Protein AF-A0ABD1FT52-F1 (afdb_monomer_lite)

InterPro domains:
  IPR016102 Succinyl-CoA synthetase-like [G3DSA:3.40.50.261] (1-129)
  IPR016102 Succinyl-CoA synthetase-like [SSF52210] (6-112)
  IPR032263 ATP-citrate synthase, citrate-binding domain [PF16114] (1-126)

Sequence (130 aa):
MGYASELGNYAEYSGASNEEEVLQYARVVINCATAEPDGRKRALLIGGGIANFTDIASTFNGIIRALKEKESKLKAVRMHLYVRRGGPNYETDLVRLRALGEELGVPIEVYGPEAKMTGICKQAIECIMS

pLDDT: mean 84.43, std 12.29, range [50.16, 97.38]

Second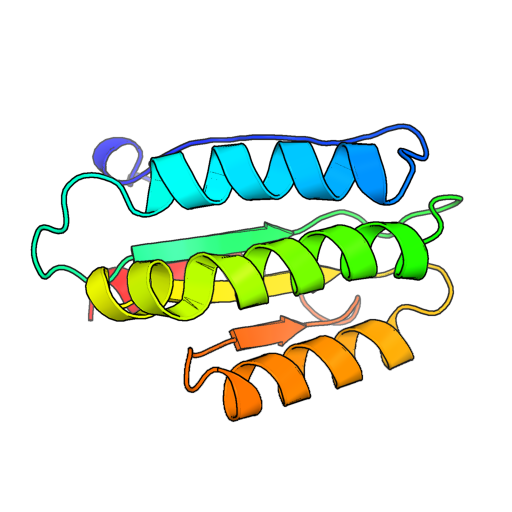ary structure (DSSP, 8-state):
---GGG--------S---HHHHHHHHHHHHHHHTSS--SS-EEEEEEEEE-SS--HHHHHHHHHHHHHHTHHHHHHTTEEEEEEEESTTHHHHHHHHHHHHHHHT--EEEE-TTS-TTHHHHHHHHHHT-

Organism: Salvia divinorum (NCBI:txid28513)

Radius of gyration: 13.96 Å; chains: 1; bounding box: 34×30×35 Å

Foldseek 3Di:
DPVPVLDQDDDDDDDQDFLQVLLVVLLVVLCSQLPDQPVFEAEDEAADDADEDHPPVRNLNSNLVSCVVCLVSCVSNLYAYEYEYHYPPVVVSQVVQCVSCVVSVHHYHYYYPPDDRCNSVVVRVVRRVD

Structure (mmCIF, N/CA/C/O backbone):
data_AF-A0ABD1FT52-F1
#
_entry.id   AF-A0ABD1FT52-F1
#
loop_
_atom_site.group_PDB
_atom_site.id
_atom_site.type_symbol
_atom_site.label_atom_id
_atom_site.label_alt_id
_atom_site.label_comp_id
_atom_site.label_asym_id
_atom_site.label_entity_id
_atom_site.label_seq_id
_atom_site.pdbx_PDB_ins_code
_atom_site.Cartn_x
_atom_site.Cartn_y
_atom_site.Cartn_z
_atom_site.occupancy
_atom_site.B_iso_or_equiv
_atom_site.auth_seq_id
_atom_site.auth_comp_id
_atom_site.auth_asym_id
_atom_site.auth_atom_id
_atom_site.pdbx_PDB_model_num
ATOM 1 N N . MET A 1 1 ? -12.671 -17.284 -2.734 1.00 50.16 1 MET A N 1
ATOM 2 C CA . MET A 1 1 ? -12.522 -16.182 -1.757 1.00 50.16 1 MET A CA 1
ATOM 3 C C . MET A 1 1 ? -13.898 -15.557 -1.572 1.00 50.16 1 MET A C 1
ATOM 5 O O . MET A 1 1 ? -14.529 -15.282 -2.582 1.00 50.16 1 MET A O 1
ATOM 9 N N . GLY A 1 2 ? -14.388 -15.440 -0.331 1.00 52.94 2 GLY A N 1
ATOM 10 C CA . GLY A 1 2 ? -15.773 -15.066 0.017 1.00 52.94 2 GLY A CA 1
ATOM 11 C C . GLY A 1 2 ? -15.880 -13.812 0.894 1.00 52.94 2 GLY A C 1
ATOM 12 O O . GLY A 1 2 ? -16.773 -13.732 1.723 1.00 52.94 2 GLY A O 1
ATOM 13 N N . TYR A 1 3 ? -14.961 -12.855 0.726 1.00 62.31 3 TYR A N 1
ATOM 14 C CA . TYR A 1 3 ? -14.850 -11.630 1.538 1.00 62.31 3 TYR A CA 1
ATOM 15 C C . TYR A 1 3 ? -15.284 -10.378 0.766 1.00 62.31 3 TYR A C 1
ATOM 17 O O . TYR A 1 3 ? -14.727 -9.301 0.947 1.00 62.31 3 TYR A O 1
ATOM 25 N N . ALA A 1 4 ? -16.258 -10.519 -0.138 1.00 62.16 4 ALA A N 1
ATOM 26 C CA . ALA A 1 4 ? -16.738 -9.406 -0.958 1.00 62.16 4 ALA A CA 1
ATOM 27 C C . ALA A 1 4 ? -17.274 -8.239 -0.109 1.00 62.16 4 ALA A C 1
ATOM 29 O O . ALA A 1 4 ? -17.142 -7.092 -0.513 1.00 62.16 4 ALA A O 1
ATOM 30 N N . SER A 1 5 ? -17.820 -8.526 1.079 1.00 63.75 5 SER A N 1
ATOM 31 C CA . SER A 1 5 ? -18.312 -7.516 2.023 1.00 63.75 5 SER A CA 1
ATOM 32 C C . SER A 1 5 ? -17.208 -6.695 2.698 1.00 63.75 5 SER A C 1
ATOM 34 O O . SER A 1 5 ? -17.484 -5.590 3.145 1.00 63.75 5 SER A O 1
ATOM 36 N N . GLU A 1 6 ? -15.975 -7.209 2.765 1.00 65.50 6 GLU A N 1
ATOM 37 C CA . GLU A 1 6 ? -14.817 -6.504 3.346 1.00 65.50 6 GLU A CA 1
ATOM 38 C C . GLU A 1 6 ? -13.960 -5.812 2.271 1.00 65.50 6 GLU A C 1
ATOM 40 O O . GLU A 1 6 ? -12.980 -5.131 2.582 1.00 65.50 6 GLU A O 1
ATOM 45 N N . LEU A 1 7 ? -14.297 -5.987 0.987 1.00 60.78 7 LEU A N 1
ATOM 46 C CA . LEU A 1 7 ? -13.581 -5.337 -0.102 1.00 60.78 7 LEU A CA 1
ATOM 47 C C . LEU A 1 7 ? -13.958 -3.852 -0.147 1.00 60.78 7 LEU A C 1
ATOM 49 O O . LEU A 1 7 ? -15.034 -3.492 -0.611 1.00 60.78 7 LEU A O 1
ATOM 53 N N . GLY A 1 8 ? -13.042 -2.992 0.305 1.00 60.12 8 GLY A N 1
ATOM 54 C CA . GLY A 1 8 ? -13.256 -1.544 0.314 1.00 60.12 8 GLY A CA 1
ATOM 55 C C . GLY A 1 8 ? -13.314 -0.925 -1.086 1.00 60.12 8 GLY A C 1
ATOM 56 O O . GLY A 1 8 ? -14.272 -0.234 -1.401 1.00 60.12 8 GLY A O 1
ATOM 57 N N . ASN A 1 9 ? -12.292 -1.150 -1.923 1.00 61.78 9 ASN A N 1
ATOM 58 C CA . ASN A 1 9 ? -12.206 -0.644 -3.301 1.00 61.78 9 ASN A CA 1
ATOM 59 C C . ASN A 1 9 ? -11.242 -1.499 -4.149 1.00 61.78 9 ASN A C 1
ATOM 61 O O . ASN A 1 9 ? -10.304 -2.093 -3.616 1.00 61.78 9 ASN A O 1
ATOM 65 N N . TYR A 1 10 ? -11.436 -1.503 -5.473 1.00 50.81 10 TYR A N 1
ATOM 66 C CA . TYR A 1 10 ? -10.459 -1.972 -6.465 1.00 50.81 10 TYR A CA 1
ATOM 67 C C . TYR A 1 10 ? -10.086 -0.804 -7.372 1.00 50.81 10 TYR A C 1
ATOM 69 O O . TYR A 1 10 ? -10.969 -0.105 -7.867 1.00 50.81 10 TYR A O 1
ATOM 77 N N . ALA A 1 11 ? -8.791 -0.582 -7.573 1.00 59.66 11 ALA A N 1
ATOM 78 C CA . ALA A 1 11 ? -8.313 0.542 -8.354 1.00 59.66 11 ALA A CA 1
ATOM 79 C C . ALA A 1 11 ? -7.019 0.139 -9.086 1.00 59.66 11 ALA A C 1
ATOM 81 O O . ALA A 1 11 ? -6.096 -0.401 -8.472 1.00 59.66 11 ALA A O 1
ATOM 82 N N . GLU A 1 12 ? -6.953 0.399 -10.392 1.00 66.94 12 GLU A N 1
ATOM 83 C CA . GLU A 1 12 ? -5.812 0.086 -11.257 1.00 66.94 12 GLU A CA 1
ATOM 84 C C . GLU A 1 12 ? -5.228 1.368 -11.869 1.00 66.94 12 GLU A C 1
ATOM 86 O O . GLU A 1 12 ? -5.965 2.266 -12.271 1.00 66.94 12 GLU A O 1
ATOM 91 N N . TYR A 1 13 ? -3.898 1.432 -11.974 1.00 60.59 13 TYR A N 1
ATOM 92 C CA . TYR A 1 13 ? -3.192 2.410 -12.801 1.00 60.59 13 TYR A CA 1
ATOM 93 C C . TYR A 1 13 ? -2.267 1.665 -13.776 1.00 60.59 13 TYR A C 1
ATOM 95 O O . TYR A 1 13 ? -1.523 0.761 -13.381 1.00 60.59 13 TYR A O 1
ATOM 103 N N . SER A 1 14 ? -2.320 2.020 -15.060 1.00 59.31 14 SER A N 1
ATOM 104 C CA . SER A 1 14 ? -1.505 1.432 -16.130 1.00 59.31 14 SER A CA 1
ATOM 105 C C . SER A 1 14 ? -1.091 2.511 -17.143 1.00 59.31 14 SER A C 1
ATOM 107 O O . SER A 1 14 ? -1.721 3.561 -17.218 1.00 59.31 14 SER A O 1
ATOM 109 N N . GLY A 1 15 ? -0.010 2.282 -17.903 1.00 53.34 15 GLY A N 1
ATOM 110 C CA . GLY A 1 15 ? 0.383 3.179 -19.006 1.00 53.34 15 GLY A CA 1
ATOM 111 C C . GLY A 1 15 ? 1.417 4.272 -18.699 1.00 53.34 15 GLY A C 1
ATOM 112 O O . GLY A 1 15 ? 1.303 5.363 -19.237 1.00 53.34 15 GLY A O 1
ATOM 113 N N . ALA A 1 16 ? 2.450 3.980 -17.897 1.00 58.81 16 ALA A N 1
ATOM 114 C CA . ALA A 1 16 ? 3.582 4.895 -17.648 1.00 58.81 16 ALA A CA 1
ATOM 115 C C . ALA A 1 16 ? 3.173 6.287 -17.112 1.00 58.81 16 ALA A C 1
ATOM 117 O O . ALA A 1 16 ? 3.716 7.308 -17.528 1.00 58.81 16 ALA A O 1
ATOM 118 N N . SER A 1 17 ? 2.221 6.306 -16.173 1.00 65.88 17 SER A N 1
ATOM 119 C CA . SER A 1 17 ? 1.805 7.507 -15.441 1.00 65.88 17 SER A CA 1
ATOM 120 C C . SER A 1 17 ? 2.988 8.200 -14.765 1.00 65.88 17 SER A C 1
ATOM 122 O O . SER A 1 17 ? 3.877 7.536 -14.225 1.00 65.88 17 SER A O 1
ATOM 124 N N . ASN A 1 18 ? 2.985 9.532 -14.771 1.00 80.19 18 ASN A N 1
ATOM 125 C CA . ASN A 1 18 ? 4.020 10.322 -14.103 1.00 80.19 18 ASN A CA 1
ATOM 126 C C . ASN A 1 18 ? 3.791 10.390 -12.578 1.00 80.19 18 ASN A C 1
ATOM 128 O O . ASN A 1 18 ? 2.717 10.058 -12.074 1.00 80.19 18 ASN A O 1
ATOM 132 N N . GLU A 1 19 ? 4.807 10.835 -11.832 1.00 85.50 19 GLU A N 1
ATOM 133 C CA . GLU A 1 19 ? 4.766 10.904 -10.364 1.00 85.50 19 GLU A CA 1
ATOM 134 C C . GLU A 1 19 ? 3.548 11.670 -9.815 1.00 85.50 19 GLU A C 1
ATOM 136 O O . GLU A 1 19 ? 2.940 11.235 -8.836 1.00 85.50 19 GLU A O 1
ATOM 141 N N . GLU A 1 20 ? 3.178 12.797 -10.433 1.00 88.12 20 GLU A N 1
ATOM 142 C CA . GLU A 1 20 ? 2.093 13.652 -9.940 1.00 88.12 20 GLU A CA 1
ATOM 143 C C . GLU A 1 20 ? 0.724 12.991 -10.136 1.00 88.12 20 GLU A C 1
ATOM 145 O O . GLU A 1 20 ? -0.112 13.021 -9.234 1.00 88.12 20 GLU A O 1
ATOM 150 N N . GLU A 1 21 ? 0.506 12.316 -11.265 1.00 87.94 21 GLU A N 1
ATOM 151 C CA . GLU A 1 21 ? -0.709 11.526 -11.491 1.00 87.94 21 GLU A CA 1
ATOM 152 C C . GLU A 1 21 ? -0.862 10.430 -10.435 1.00 87.94 21 GLU A C 1
ATOM 154 O O . GLU A 1 21 ? -1.930 10.283 -9.832 1.00 87.94 21 GLU A O 1
ATOM 159 N N . VAL A 1 22 ? 0.221 9.698 -10.157 1.00 88.62 22 VAL A N 1
ATOM 160 C CA . VAL A 1 22 ? 0.213 8.631 -9.150 1.00 88.62 22 VAL A CA 1
ATOM 161 C C . VAL A 1 22 ? 0.002 9.194 -7.746 1.00 88.62 22 VAL A C 1
ATOM 163 O O . VAL A 1 22 ? -0.721 8.594 -6.952 1.00 88.62 22 VAL A O 1
ATOM 166 N N . LEU A 1 23 ? 0.567 10.362 -7.436 1.00 91.44 23 LEU A N 1
ATOM 167 C CA . LEU A 1 23 ? 0.339 11.053 -6.169 1.00 91.44 23 LEU A CA 1
ATOM 168 C C . LEU A 1 23 ? -1.139 11.412 -5.976 1.00 91.44 23 LEU A C 1
ATOM 170 O O . LEU A 1 23 ? -1.716 11.095 -4.933 1.00 91.44 23 LEU A O 1
ATOM 174 N N . GLN A 1 24 ? -1.770 12.056 -6.962 1.00 91.75 24 GLN A N 1
ATOM 175 C CA . GLN A 1 24 ? -3.185 12.435 -6.865 1.00 91.75 24 GLN A CA 1
ATOM 176 C C . GLN A 1 24 ? -4.080 11.205 -6.743 1.00 91.75 24 GLN A C 1
ATOM 178 O O . GLN A 1 24 ? -4.975 11.160 -5.896 1.00 91.75 24 GLN A O 1
ATOM 183 N N . TYR A 1 25 ? -3.785 10.173 -7.526 1.00 88.69 25 TYR A N 1
ATOM 184 C CA . TYR A 1 25 ? -4.480 8.901 -7.453 1.00 88.69 25 TYR A CA 1
ATOM 185 C C . TYR A 1 25 ? -4.356 8.250 -6.064 1.00 88.69 25 TYR A C 1
ATOM 187 O O . TYR A 1 25 ? -5.364 7.934 -5.426 1.00 88.69 25 TYR A O 1
ATOM 195 N N . ALA A 1 26 ? -3.134 8.121 -5.541 1.00 91.81 26 ALA A N 1
ATOM 196 C CA . ALA A 1 26 ? -2.878 7.536 -4.228 1.00 91.81 26 ALA A CA 1
ATOM 197 C C . ALA A 1 26 ? -3.560 8.331 -3.103 1.00 91.81 26 ALA A C 1
ATOM 199 O O . ALA A 1 26 ? -4.133 7.736 -2.189 1.00 91.81 26 ALA A O 1
ATOM 200 N N . ARG A 1 27 ? -3.582 9.669 -3.182 1.00 94.31 27 ARG A N 1
ATOM 201 C CA . ARG A 1 27 ? -4.303 10.525 -2.224 1.00 94.31 27 ARG A CA 1
ATOM 202 C C . ARG A 1 27 ? -5.788 10.193 -2.160 1.00 94.31 27 ARG A C 1
ATOM 204 O O . ARG A 1 27 ? -6.334 10.116 -1.058 1.00 94.31 27 ARG A O 1
ATOM 211 N N . VAL A 1 28 ? -6.439 10.023 -3.310 1.00 93.19 28 VAL A N 1
ATOM 212 C CA . VAL A 1 28 ? -7.866 9.681 -3.377 1.00 93.19 28 VAL A CA 1
ATOM 213 C C . VAL A 1 28 ? -8.105 8.312 -2.746 1.00 93.19 28 VAL A C 1
ATOM 215 O O . VAL A 1 28 ? -8.914 8.213 -1.824 1.00 93.19 28 VAL A O 1
ATOM 218 N N . VAL A 1 29 ? -7.338 7.294 -3.146 1.00 91.44 29 VAL A N 1
ATOM 219 C CA . VAL A 1 29 ? -7.461 5.930 -2.601 1.00 91.44 29 VAL A CA 1
ATOM 220 C C . VAL A 1 29 ? -7.264 5.914 -1.085 1.00 91.44 29 VAL A C 1
ATOM 222 O O . VAL A 1 29 ? -8.085 5.346 -0.366 1.00 91.44 29 VAL A O 1
ATOM 225 N N . ILE A 1 30 ? -6.222 6.576 -0.572 1.00 94.00 30 ILE A N 1
ATOM 226 C CA . ILE A 1 30 ? -5.948 6.625 0.869 1.00 94.00 30 ILE A CA 1
ATOM 227 C C . ILE A 1 30 ? -7.055 7.380 1.610 1.00 94.00 30 ILE A C 1
ATOM 229 O O . ILE A 1 30 ? -7.479 6.941 2.677 1.00 94.00 30 ILE A O 1
ATOM 233 N N . ASN A 1 31 ? -7.561 8.495 1.074 1.00 93.44 31 ASN A N 1
ATOM 234 C CA . ASN A 1 31 ? -8.675 9.213 1.700 1.00 93.44 31 ASN A CA 1
ATOM 235 C C . ASN A 1 31 ? -9.925 8.327 1.806 1.00 93.44 31 ASN A C 1
ATOM 237 O O . ASN A 1 31 ? -10.542 8.304 2.866 1.00 93.44 31 ASN A O 1
ATOM 241 N N . CYS A 1 32 ? -10.267 7.574 0.757 1.00 91.44 32 CYS A N 1
ATOM 242 C CA . CYS A 1 32 ? -11.378 6.623 0.794 1.00 91.44 32 CYS A CA 1
ATOM 243 C C . CYS A 1 32 ? -11.127 5.497 1.806 1.00 91.44 32 CYS A C 1
ATOM 245 O O . CYS A 1 32 ? -11.984 5.208 2.633 1.00 91.44 32 CYS A O 1
ATOM 247 N N . ALA A 1 33 ? -9.934 4.897 1.796 1.00 89.75 33 ALA A N 1
ATOM 248 C CA . ALA A 1 33 ? -9.588 3.787 2.686 1.00 89.75 33 ALA A CA 1
ATOM 249 C C . ALA A 1 33 ? -9.527 4.191 4.172 1.00 89.75 33 ALA A C 1
ATOM 251 O O . ALA A 1 33 ? -9.673 3.344 5.056 1.00 89.75 33 ALA A O 1
ATOM 252 N N . THR A 1 34 ? -9.318 5.480 4.452 1.00 93.69 34 THR A N 1
ATOM 253 C CA . THR A 1 34 ? -9.205 6.037 5.809 1.00 93.69 34 THR A CA 1
ATOM 254 C C . THR A 1 34 ? -10.461 6.780 6.278 1.00 93.69 34 THR A C 1
ATOM 256 O O . THR A 1 34 ? -10.467 7.322 7.383 1.00 93.69 34 THR A O 1
ATOM 259 N N . ALA A 1 35 ? -11.520 6.824 5.464 1.00 91.81 35 ALA A N 1
ATOM 260 C CA . ALA A 1 35 ? -12.783 7.446 5.845 1.00 91.81 35 ALA A CA 1
ATOM 261 C C . ALA A 1 35 ? -13.448 6.677 6.998 1.00 91.81 35 ALA A C 1
ATOM 263 O O . ALA A 1 35 ? -13.366 5.449 7.050 1.00 91.81 35 ALA A O 1
ATOM 264 N N . GLU A 1 36 ? -14.093 7.419 7.903 1.00 90.62 36 GLU A N 1
ATOM 265 C CA . GLU A 1 36 ? -14.928 6.886 8.991 1.00 90.62 36 GLU A CA 1
ATOM 266 C C . GLU A 1 36 ? -14.233 5.769 9.800 1.00 90.62 36 GLU A C 1
ATOM 268 O O . GLU A 1 36 ? -14.563 4.591 9.647 1.00 90.62 36 GLU A O 1
ATOM 273 N N . PRO A 1 37 ? -13.222 6.105 10.629 1.00 89.81 37 PRO A N 1
ATOM 274 C CA . PRO A 1 37 ? -12.537 5.126 11.468 1.00 89.81 37 PRO A CA 1
ATOM 275 C C . PRO A 1 37 ? -13.525 4.415 12.403 1.00 89.81 37 PRO A C 1
ATOM 277 O O . PRO A 1 37 ? -14.203 5.049 13.205 1.00 89.81 37 PRO A O 1
ATOM 280 N N . ASP A 1 38 ? -13.549 3.088 12.336 1.00 89.94 38 ASP A N 1
ATOM 281 C CA . ASP A 1 38 ? -14.442 2.197 13.090 1.00 89.94 38 ASP A CA 1
ATOM 282 C C . ASP A 1 38 ? -13.685 1.334 14.119 1.00 89.94 38 ASP A C 1
ATOM 284 O O . ASP A 1 38 ? -14.221 0.378 14.674 1.00 89.94 38 ASP A O 1
ATOM 288 N N . GLY A 1 39 ? -12.408 1.649 14.368 1.00 88.75 39 GLY A N 1
ATOM 289 C CA . GLY A 1 39 ? -11.535 0.952 15.323 1.00 88.75 39 GLY A CA 1
ATOM 290 C C . GLY A 1 39 ? -11.014 -0.417 14.857 1.00 88.75 39 GLY A C 1
ATOM 291 O O . GLY A 1 39 ? -10.092 -0.967 15.477 1.00 88.75 39 GLY A O 1
ATOM 292 N N . ARG A 1 40 ? -11.556 -0.950 13.755 1.00 89.88 40 ARG A N 1
ATOM 293 C CA . ARG A 1 40 ? -11.098 -2.186 13.109 1.00 89.88 40 ARG A CA 1
ATOM 294 C C . ARG A 1 40 ? -9.801 -1.946 12.336 1.00 89.88 40 ARG A C 1
ATOM 296 O O . ARG A 1 40 ? -9.561 -0.849 11.836 1.00 89.88 40 ARG A O 1
ATOM 303 N N . LYS A 1 41 ? -8.956 -2.979 12.244 1.00 92.62 41 LYS A N 1
ATOM 304 C CA . LYS A 1 41 ? -7.774 -2.953 11.371 1.00 92.62 41 LYS A CA 1
ATOM 305 C C . LYS A 1 41 ? -8.220 -2.899 9.914 1.00 92.62 41 LYS A C 1
ATOM 307 O O . LYS A 1 41 ? -9.211 -3.525 9.544 1.00 92.62 41 LYS A O 1
ATOM 312 N N . ARG A 1 42 ? -7.452 -2.200 9.082 1.00 93.88 42 ARG A N 1
ATOM 313 C CA . ARG A 1 42 ? -7.661 -2.147 7.630 1.00 93.88 42 ARG A CA 1
ATOM 314 C C . ARG A 1 42 ? -6.391 -2.568 6.917 1.00 93.88 42 ARG A C 1
ATOM 316 O O . ARG A 1 42 ? -5.299 -2.323 7.421 1.00 93.88 42 ARG A O 1
ATOM 323 N N . ALA A 1 43 ? -6.535 -3.173 5.744 1.00 93.31 43 ALA A N 1
A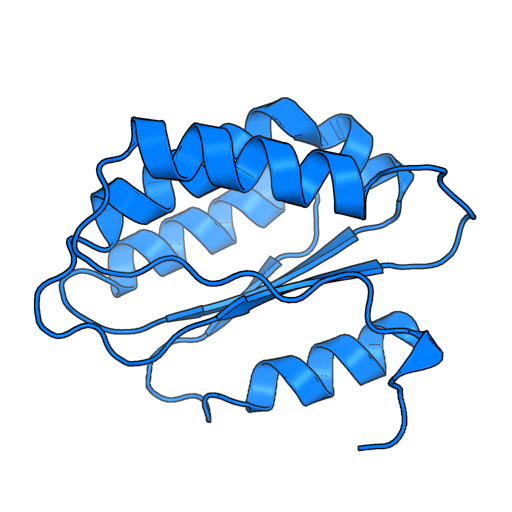TOM 324 C CA . ALA A 1 43 ? -5.407 -3.535 4.900 1.00 93.31 43 ALA A CA 1
ATOM 325 C C . ALA A 1 43 ? -5.476 -2.801 3.557 1.00 93.31 43 ALA A C 1
ATOM 327 O O . ALA A 1 43 ? -6.523 -2.784 2.909 1.00 93.31 43 ALA A O 1
ATOM 328 N N . LEU A 1 44 ? -4.353 -2.228 3.123 1.00 92.94 44 LEU A N 1
ATOM 329 C CA . LEU A 1 44 ? -4.192 -1.636 1.798 1.00 92.94 44 LEU A CA 1
ATOM 330 C C . LEU A 1 44 ? -3.200 -2.467 0.982 1.00 92.94 44 LEU A C 1
ATOM 332 O O . LEU A 1 44 ? -2.033 -2.612 1.344 1.00 92.94 44 LEU A O 1
ATOM 336 N N . LEU A 1 45 ? -3.678 -2.998 -0.140 1.00 91.06 45 LEU A N 1
ATOM 337 C CA . LEU A 1 45 ? -2.892 -3.796 -1.075 1.00 91.06 45 LEU A CA 1
ATOM 338 C C . LEU A 1 45 ? -2.354 -2.894 -2.191 1.00 91.06 45 LEU A C 1
ATOM 340 O O . LEU A 1 45 ? -3.127 -2.321 -2.954 1.00 91.06 45 LEU A O 1
ATOM 344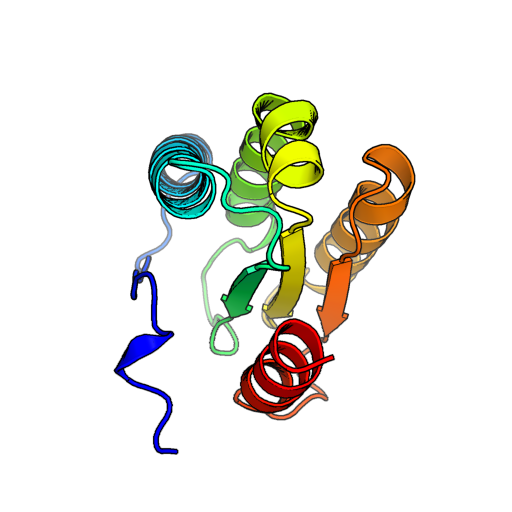 N N . ILE A 1 46 ? -1.032 -2.803 -2.316 1.00 89.12 46 ILE A N 1
ATOM 345 C CA . ILE A 1 46 ? -0.338 -2.089 -3.396 1.00 89.12 46 ILE A CA 1
ATOM 346 C C . ILE A 1 46 ? 0.407 -3.136 -4.228 1.00 89.12 46 ILE A C 1
ATOM 348 O O . ILE A 1 46 ? 1.584 -3.435 -4.020 1.00 89.12 46 ILE A O 1
ATOM 352 N N . GLY A 1 47 ? -0.325 -3.772 -5.138 1.00 84.12 47 GLY A N 1
ATOM 353 C CA . GLY A 1 47 ? 0.174 -4.881 -5.946 1.00 84.12 47 GLY A CA 1
ATOM 354 C C . GLY A 1 47 ? 0.350 -4.533 -7.421 1.00 84.12 47 GLY A C 1
ATOM 355 O O . GLY A 1 47 ? -0.201 -3.563 -7.934 1.00 84.12 47 GLY A O 1
ATOM 356 N N . GLY A 1 48 ? 1.082 -5.382 -8.136 1.00 76.06 48 GLY A N 1
ATOM 357 C CA . GLY A 1 48 ? 0.993 -5.458 -9.589 1.00 76.06 48 GLY A CA 1
ATOM 358 C C . GLY A 1 48 ? 1.838 -6.568 -10.200 1.00 76.06 48 GLY A C 1
ATOM 359 O O . GLY A 1 48 ? 2.657 -7.216 -9.531 1.00 76.06 48 GLY A O 1
ATOM 360 N N . GLY A 1 49 ? 1.622 -6.779 -11.498 1.00 69.62 49 GLY A N 1
ATOM 361 C CA . GLY A 1 49 ? 2.480 -7.622 -12.324 1.00 69.62 49 GLY A CA 1
ATOM 362 C C . GLY A 1 49 ? 3.916 -7.093 -12.395 1.00 69.62 49 GLY A C 1
ATOM 363 O O . GLY A 1 49 ? 4.229 -6.003 -11.910 1.00 69.62 49 GLY A O 1
ATOM 364 N N . ILE A 1 50 ? 4.803 -7.883 -12.999 1.00 72.81 50 ILE A N 1
ATOM 365 C CA . ILE A 1 50 ? 6.169 -7.440 -13.293 1.00 72.81 50 ILE A CA 1
ATOM 366 C C . ILE A 1 50 ? 6.074 -6.435 -14.443 1.00 72.81 50 ILE A C 1
ATOM 368 O O . ILE A 1 50 ? 5.610 -6.783 -15.528 1.00 72.81 50 ILE A O 1
ATOM 372 N N . ALA A 1 51 ? 6.437 -5.180 -14.189 1.00 72.75 51 ALA A N 1
ATOM 373 C CA . ALA A 1 51 ? 6.343 -4.140 -15.204 1.00 72.75 51 ALA A CA 1
ATOM 374 C C . ALA A 1 51 ? 7.446 -4.314 -16.257 1.00 72.75 51 ALA A C 1
ATOM 376 O O . ALA A 1 51 ? 8.606 -4.508 -15.906 1.00 72.75 51 ALA A O 1
ATOM 377 N N . ASN A 1 52 ? 7.083 -4.195 -17.538 1.00 62.47 52 ASN A N 1
ATOM 378 C CA . ASN A 1 52 ? 8.037 -4.299 -18.648 1.00 62.47 52 ASN A CA 1
ATOM 379 C C . ASN A 1 52 ? 8.711 -2.955 -18.986 1.00 62.47 52 ASN A C 1
ATOM 381 O O . ASN A 1 52 ? 9.880 -2.940 -19.348 1.00 62.47 52 ASN A O 1
ATOM 385 N N . PHE A 1 53 ? 7.988 -1.831 -18.859 1.00 62.44 53 PHE A N 1
ATOM 386 C CA . PHE A 1 53 ? 8.457 -0.501 -19.298 1.00 62.44 53 PHE A CA 1
ATOM 387 C C . PHE A 1 53 ? 8.122 0.645 -18.331 1.00 62.44 53 PHE A C 1
ATOM 389 O O . PHE A 1 53 ? 8.492 1.788 -18.578 1.00 62.44 53 PHE A O 1
ATOM 396 N N . THR A 1 54 ? 7.379 0.377 -17.255 1.00 62.84 54 THR A N 1
ATOM 397 C CA . THR A 1 54 ? 7.020 1.410 -16.273 1.00 62.84 54 THR A CA 1
ATOM 398 C C . THR A 1 54 ? 8.239 1.758 -15.431 1.00 62.84 54 THR A C 1
ATOM 400 O O . THR A 1 54 ? 8.852 0.851 -14.868 1.00 62.84 54 THR A O 1
ATOM 403 N N . ASP A 1 55 ? 8.548 3.049 -15.300 1.00 70.81 55 ASP A N 1
ATOM 404 C CA . ASP A 1 55 ? 9.500 3.521 -14.297 1.00 70.81 55 ASP A CA 1
ATOM 405 C C . ASP A 1 55 ? 8.878 3.373 -12.904 1.00 70.81 55 ASP A C 1
ATOM 407 O O . ASP A 1 55 ? 8.063 4.181 -12.450 1.00 70.81 55 ASP A O 1
ATOM 411 N N . ILE A 1 56 ? 9.233 2.272 -12.250 1.00 73.19 56 ILE A N 1
ATOM 412 C CA . ILE A 1 56 ? 8.706 1.900 -10.943 1.00 73.19 56 ILE A CA 1
ATOM 413 C C . ILE A 1 56 ? 9.073 2.960 -9.896 1.00 73.19 56 ILE A C 1
ATOM 415 O O . ILE A 1 56 ? 8.223 3.282 -9.059 1.00 73.19 56 ILE A O 1
ATOM 419 N N . ALA A 1 57 ? 10.242 3.592 -10.023 1.00 75.75 57 ALA A N 1
ATOM 420 C CA . ALA A 1 57 ? 10.721 4.591 -9.078 1.00 75.75 57 ALA A CA 1
ATOM 421 C C . ALA A 1 57 ? 9.847 5.851 -9.090 1.00 75.75 57 ALA A C 1
ATOM 423 O O . ALA A 1 57 ? 9.416 6.315 -8.032 1.00 75.75 57 ALA A O 1
ATOM 424 N N . SER A 1 58 ? 9.511 6.373 -10.276 1.00 78.06 58 SER A N 1
ATOM 425 C CA . SER A 1 58 ? 8.633 7.547 -10.398 1.00 78.06 58 SER A CA 1
ATOM 426 C C . SER A 1 58 ? 7.242 7.278 -9.811 1.00 78.06 58 SER A C 1
ATOM 428 O O . SER A 1 58 ? 6.708 8.096 -9.059 1.00 78.06 58 SER A O 1
ATOM 430 N N . THR A 1 59 ? 6.677 6.093 -10.064 1.00 81.44 59 THR A N 1
ATOM 431 C CA . THR A 1 59 ? 5.365 5.737 -9.501 1.00 81.44 59 THR A CA 1
ATOM 432 C C . THR A 1 59 ? 5.412 5.569 -7.979 1.00 81.44 59 THR A C 1
ATOM 434 O O . THR A 1 59 ? 4.528 6.063 -7.275 1.00 81.44 59 THR A O 1
ATOM 437 N N . PHE A 1 60 ? 6.456 4.938 -7.430 1.00 86.00 60 PHE A N 1
ATOM 438 C CA . PHE A 1 60 ? 6.568 4.780 -5.982 1.00 86.00 60 PHE A CA 1
ATOM 439 C C . PHE A 1 60 ? 6.855 6.086 -5.259 1.00 86.00 60 PHE A C 1
ATOM 441 O O . PHE A 1 60 ? 6.360 6.244 -4.148 1.00 86.00 60 PHE A O 1
ATOM 448 N N . ASN A 1 61 ? 7.557 7.045 -5.864 1.00 89.06 61 ASN A N 1
ATOM 449 C CA . ASN A 1 61 ? 7.715 8.368 -5.261 1.00 89.06 61 ASN A CA 1
ATOM 450 C C . ASN A 1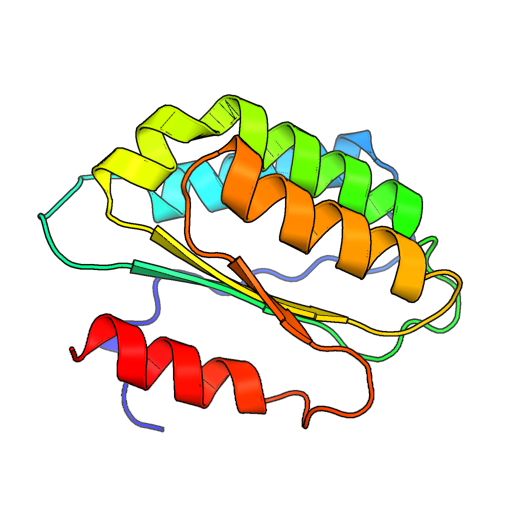 61 ? 6.355 9.024 -4.984 1.00 89.06 61 ASN A C 1
ATOM 452 O O . ASN A 1 61 ? 6.127 9.513 -3.876 1.00 89.06 61 ASN A O 1
ATOM 456 N N . GLY A 1 62 ? 5.427 8.968 -5.945 1.00 90.56 62 GLY A N 1
ATOM 457 C CA . GLY A 1 62 ? 4.071 9.496 -5.775 1.00 90.56 62 GLY A CA 1
ATOM 458 C C . GLY A 1 62 ? 3.318 8.797 -4.638 1.00 90.56 62 GLY A C 1
ATOM 459 O O . GLY A 1 62 ? 2.717 9.456 -3.789 1.00 90.56 62 GLY A O 1
ATOM 460 N N . ILE A 1 63 ? 3.423 7.466 -4.557 1.00 91.75 63 ILE A N 1
ATOM 461 C CA . ILE A 1 63 ? 2.822 6.665 -3.477 1.00 91.75 63 ILE A CA 1
ATOM 462 C C . ILE A 1 63 ? 3.434 7.023 -2.117 1.00 91.75 63 ILE A C 1
ATOM 464 O O . ILE A 1 63 ? 2.703 7.295 -1.168 1.00 91.75 63 ILE A O 1
ATOM 468 N N . ILE A 1 64 ? 4.764 7.055 -2.011 1.00 93.31 64 ILE A N 1
ATOM 469 C CA . ILE A 1 64 ? 5.495 7.377 -0.778 1.00 93.31 64 ILE A CA 1
ATOM 470 C C . ILE A 1 64 ? 5.092 8.767 -0.280 1.00 93.31 64 ILE A C 1
ATOM 472 O O . ILE A 1 64 ? 4.763 8.925 0.895 1.00 93.31 64 ILE A O 1
ATOM 476 N N . ARG A 1 65 ? 5.056 9.766 -1.171 1.00 95.31 65 ARG A N 1
ATOM 477 C CA . ARG A 1 65 ? 4.604 11.126 -0.843 1.00 95.31 65 ARG A CA 1
ATOM 478 C C . ARG A 1 65 ? 3.170 11.123 -0.309 1.00 95.31 65 ARG A C 1
ATOM 480 O O . ARG A 1 65 ? 2.922 11.703 0.746 1.00 95.31 65 ARG A O 1
ATOM 487 N N . ALA A 1 66 ? 2.251 10.417 -0.968 1.00 95.69 66 ALA A N 1
ATOM 488 C CA . ALA A 1 66 ? 0.866 10.308 -0.512 1.00 95.69 66 ALA A CA 1
ATOM 489 C C . ALA A 1 66 ? 0.751 9.654 0.877 1.00 95.69 66 ALA A C 1
ATOM 491 O O . ALA A 1 66 ? -0.040 10.104 1.705 1.00 95.69 66 ALA A O 1
ATOM 492 N N . LEU A 1 67 ? 1.543 8.612 1.151 1.00 96.12 67 LEU A N 1
ATOM 493 C CA . LEU A 1 67 ? 1.563 7.936 2.449 1.00 96.12 67 LEU A CA 1
ATOM 494 C C . LEU A 1 67 ? 2.069 8.860 3.561 1.00 96.12 67 LEU A C 1
ATOM 496 O O . LEU A 1 67 ? 1.427 8.942 4.608 1.00 96.12 67 LEU A O 1
ATOM 500 N N . LYS A 1 68 ? 3.152 9.610 3.310 1.00 96.69 68 LYS A N 1
ATOM 501 C CA . LYS A 1 68 ? 3.679 10.610 4.255 1.00 96.69 68 LYS A CA 1
ATOM 502 C C . LYS A 1 68 ? 2.640 11.683 4.581 1.00 96.69 68 LYS A C 1
ATOM 504 O O . LYS A 1 68 ? 2.379 11.964 5.743 1.00 96.69 68 LYS A O 1
ATOM 509 N N . GLU A 1 69 ? 1.968 12.231 3.570 1.00 97.38 69 GLU A N 1
ATOM 510 C CA . GLU A 1 69 ? 0.924 13.252 3.763 1.00 97.38 69 GLU A CA 1
ATOM 511 C C . GLU A 1 69 ? -0.298 12.761 4.551 1.00 97.38 69 GLU A C 1
ATOM 513 O O . GLU A 1 69 ? -1.078 13.563 5.071 1.00 97.38 69 GLU A O 1
ATOM 518 N N . LYS A 1 70 ? -0.517 11.444 4.594 1.00 96.31 70 LYS A N 1
ATOM 519 C CA . LYS A 1 70 ? -1.695 10.821 5.205 1.00 96.31 70 LYS A CA 1
ATOM 520 C C . LYS A 1 70 ? -1.355 10.005 6.449 1.00 96.31 70 LYS A C 1
ATOM 522 O O . LYS A 1 70 ? -2.235 9.304 6.945 1.00 96.31 70 LYS A O 1
ATOM 527 N N . GLU A 1 71 ? -0.145 10.135 6.993 1.00 96.75 71 GLU A N 1
ATOM 528 C CA . GLU A 1 71 ? 0.352 9.367 8.141 1.00 96.75 71 GLU A CA 1
ATOM 529 C C . GLU A 1 71 ? -0.663 9.287 9.292 1.00 96.75 71 GLU A C 1
ATOM 531 O O . GLU A 1 71 ? -1.064 8.196 9.700 1.00 96.75 71 GLU A O 1
ATOM 536 N N . SER A 1 72 ? -1.145 10.433 9.786 1.00 96.25 72 SER A N 1
ATOM 537 C CA . SER A 1 72 ? -2.075 10.464 10.923 1.00 96.25 72 SER A CA 1
ATOM 538 C C . SER A 1 72 ? -3.384 9.726 10.630 1.00 96.25 72 SER A C 1
ATOM 540 O O . SER A 1 72 ? -3.934 9.070 11.512 1.00 96.25 72 SER A O 1
ATOM 542 N N . LYS A 1 73 ? -3.871 9.784 9.383 1.00 96.06 73 LYS A N 1
ATOM 543 C CA . LYS A 1 73 ? -5.082 9.068 8.957 1.00 96.06 73 LYS A CA 1
ATOM 544 C C . LYS A 1 73 ? -4.848 7.561 8.869 1.00 96.06 73 LYS A C 1
ATOM 546 O O . LYS A 1 73 ? -5.703 6.794 9.300 1.00 96.06 73 LYS A O 1
ATOM 551 N N . LEU A 1 74 ? -3.692 7.144 8.348 1.00 97.00 74 LEU A N 1
ATOM 552 C CA . LEU A 1 74 ? -3.298 5.734 8.268 1.00 97.00 74 LEU A CA 1
ATOM 553 C C . LEU A 1 74 ? -3.209 5.109 9.666 1.00 97.00 74 LEU A C 1
ATOM 555 O O . LEU A 1 74 ? -3.743 4.023 9.891 1.00 97.00 74 LEU A O 1
ATOM 559 N N . LYS A 1 75 ? -2.615 5.832 10.622 1.00 95.88 75 LYS A N 1
ATOM 560 C CA . LYS A 1 75 ? -2.563 5.423 12.033 1.00 95.88 75 LYS A CA 1
ATOM 561 C C . LYS A 1 75 ? -3.950 5.332 12.662 1.00 95.88 75 LYS A C 1
ATOM 563 O O . LYS A 1 75 ? -4.248 4.342 13.325 1.00 95.88 75 LYS A O 1
ATOM 568 N N . ALA A 1 76 ? -4.809 6.327 12.427 1.00 95.25 76 ALA A N 1
ATOM 569 C CA . ALA A 1 76 ? -6.148 6.386 13.017 1.00 95.25 76 ALA A CA 1
ATOM 570 C C . ALA A 1 76 ? -7.026 5.175 12.651 1.00 95.25 76 ALA A C 1
ATOM 572 O O . ALA A 1 76 ? -7.792 4.706 13.488 1.00 95.25 76 ALA A O 1
ATOM 573 N N . VAL A 1 77 ? -6.887 4.636 11.434 1.00 95.44 77 VAL A N 1
ATOM 574 C CA . VAL A 1 77 ? -7.612 3.426 10.996 1.00 95.44 77 VAL A CA 1
ATOM 575 C C . VAL A 1 77 ? -6.828 2.128 11.185 1.00 95.44 77 VAL A C 1
ATOM 577 O O . VAL A 1 77 ? -7.239 1.091 10.669 1.00 95.44 77 VAL A O 1
ATOM 580 N N . ARG A 1 78 ? -5.689 2.168 11.892 1.00 95.56 78 ARG A N 1
ATOM 581 C CA . ARG A 1 78 ? -4.819 1.002 12.121 1.00 95.56 78 ARG A CA 1
ATOM 582 C C . ARG A 1 78 ? -4.493 0.287 10.802 1.00 95.56 78 ARG A C 1
ATOM 584 O O . ARG A 1 78 ? -4.690 -0.921 10.676 1.00 95.56 78 ARG A O 1
ATOM 591 N N . MET A 1 79 ? -4.075 1.065 9.802 1.00 96.25 79 MET A N 1
ATOM 592 C CA . MET A 1 79 ? -3.786 0.556 8.464 1.00 96.25 79 MET A CA 1
ATOM 593 C C . MET A 1 79 ? -2.554 -0.353 8.477 1.00 96.25 79 MET A C 1
ATOM 595 O O . MET A 1 79 ? -1.526 0.002 9.047 1.00 96.25 79 MET A O 1
ATOM 599 N N . HIS A 1 80 ? -2.644 -1.482 7.783 1.00 96.19 80 HIS A N 1
ATOM 600 C CA . HIS A 1 80 ? -1.525 -2.341 7.411 1.00 96.19 80 HIS A CA 1
ATOM 601 C C . HIS A 1 80 ? -1.370 -2.327 5.890 1.00 96.19 80 HIS A C 1
ATOM 603 O O . HIS A 1 80 ? -2.343 -2.489 5.153 1.00 96.19 80 HIS A O 1
ATOM 609 N N . LEU A 1 81 ? -0.153 -2.118 5.399 1.00 95.19 81 LEU A N 1
ATOM 610 C CA . LEU A 1 81 ? 0.123 -2.062 3.970 1.00 95.19 81 LEU A CA 1
ATOM 611 C C . LEU A 1 81 ? 0.837 -3.324 3.510 1.00 95.19 81 LEU A C 1
ATOM 613 O O . LEU A 1 81 ? 1.757 -3.806 4.162 1.00 95.19 81 LEU A O 1
ATOM 617 N N . TYR A 1 82 ? 0.440 -3.809 2.341 1.00 94.12 82 TYR A N 1
ATOM 618 C CA . TYR A 1 82 ? 1.020 -4.979 1.699 1.00 94.12 82 TYR A CA 1
ATOM 619 C C . TYR A 1 82 ? 1.411 -4.617 0.272 1.00 94.12 82 TYR A C 1
ATOM 621 O O . TYR A 1 82 ? 0.549 -4.351 -0.567 1.00 94.12 82 TYR A O 1
ATOM 629 N N . VAL A 1 83 ? 2.709 -4.604 -0.013 1.00 91.81 83 VAL A N 1
ATOM 630 C CA . VAL A 1 83 ? 3.258 -4.223 -1.313 1.00 91.81 83 VAL A CA 1
ATOM 631 C C . VAL A 1 83 ? 3.829 -5.444 -2.017 1.00 91.81 83 VAL A C 1
ATOM 633 O O . VAL A 1 83 ? 4.663 -6.143 -1.450 1.00 91.81 83 VAL A O 1
ATOM 636 N N . ARG A 1 84 ? 3.460 -5.669 -3.283 1.00 90.81 84 ARG A N 1
ATOM 637 C CA . ARG A 1 84 ? 4.151 -6.635 -4.152 1.00 90.81 84 ARG A CA 1
ATOM 638 C C . ARG A 1 84 ? 4.404 -6.034 -5.520 1.00 90.81 84 ARG A C 1
ATOM 640 O O . ARG A 1 84 ? 3.456 -5.793 -6.271 1.00 90.81 84 ARG A O 1
ATOM 647 N N . ARG A 1 85 ? 5.677 -5.866 -5.889 1.00 86.50 85 ARG A N 1
ATOM 648 C CA . ARG A 1 85 ? 6.054 -5.310 -7.197 1.00 86.50 85 ARG A CA 1
ATOM 649 C C . ARG A 1 85 ? 7.334 -5.932 -7.754 1.00 86.50 85 ARG A C 1
ATOM 651 O O . ARG A 1 85 ? 8.185 -6.399 -7.009 1.00 86.50 85 ARG A O 1
ATOM 658 N N . GLY A 1 86 ? 7.455 -5.923 -9.079 1.00 82.94 86 GLY A N 1
ATOM 659 C CA . GLY A 1 86 ? 8.687 -6.239 -9.799 1.00 82.94 86 GLY A CA 1
ATOM 660 C C . GLY A 1 86 ? 8.775 -5.455 -11.111 1.00 82.94 86 GLY A C 1
ATOM 661 O O . GLY A 1 86 ? 7.770 -4.910 -11.572 1.00 82.94 86 GLY A O 1
ATOM 662 N N . GLY A 1 87 ? 9.969 -5.417 -11.699 1.00 82.38 87 GLY A N 1
ATOM 663 C CA . GLY A 1 87 ? 10.315 -4.706 -12.940 1.00 82.38 87 GLY A CA 1
ATOM 664 C C . GLY A 1 87 ? 11.608 -3.897 -12.757 1.00 82.38 87 GLY A C 1
ATOM 665 O O . GLY A 1 87 ? 12.317 -4.140 -11.786 1.00 82.38 87 GLY A O 1
ATOM 666 N N . PRO A 1 88 ? 11.965 -2.965 -13.651 1.00 77.81 88 PRO A N 1
ATOM 667 C CA . PRO A 1 88 ? 13.235 -2.239 -13.561 1.00 77.81 88 PRO A CA 1
ATOM 668 C C . PRO A 1 88 ? 13.406 -1.488 -12.229 1.00 77.81 88 PRO A C 1
ATOM 670 O O . PRO A 1 88 ? 12.467 -0.854 -11.759 1.00 77.81 88 PRO A O 1
ATOM 673 N N . ASN A 1 89 ? 14.602 -1.554 -11.631 1.00 75.44 89 ASN A N 1
ATOM 674 C CA . ASN A 1 89 ? 15.004 -0.839 -10.403 1.00 75.44 89 ASN A CA 1
ATOM 675 C C . ASN A 1 89 ? 14.183 -1.117 -9.125 1.00 75.44 89 ASN A C 1
ATOM 677 O O . ASN A 1 89 ? 14.396 -0.456 -8.108 1.00 75.44 89 ASN A O 1
ATOM 681 N N . TYR A 1 90 ? 13.308 -2.129 -9.138 1.00 83.00 90 TYR A N 1
ATOM 682 C CA . TYR A 1 90 ? 12.368 -2.398 -8.046 1.00 83.00 90 TYR A CA 1
ATOM 683 C C . TYR A 1 90 ? 13.029 -2.559 -6.667 1.00 83.00 90 TYR A C 1
ATOM 685 O O . TYR A 1 90 ? 12.456 -2.129 -5.673 1.00 83.00 90 TYR A O 1
ATOM 693 N N . GLU A 1 91 ? 14.223 -3.154 -6.583 1.00 86.19 91 GLU A N 1
ATOM 694 C CA . GLU A 1 91 ? 14.895 -3.456 -5.310 1.00 86.19 91 GLU A CA 1
ATOM 695 C C . GLU A 1 91 ? 15.113 -2.204 -4.455 1.00 86.19 91 GLU A C 1
ATOM 697 O O . GLU A 1 91 ? 14.855 -2.216 -3.251 1.00 86.19 91 GLU A O 1
ATOM 702 N N . THR A 1 92 ? 15.526 -1.104 -5.090 1.00 86.38 92 THR A N 1
ATOM 703 C CA . THR A 1 92 ? 15.763 0.168 -4.396 1.00 86.38 92 THR A CA 1
ATOM 704 C C . THR A 1 92 ? 14.455 0.738 -3.851 1.00 86.38 92 THR A C 1
ATOM 706 O O . THR A 1 92 ? 14.410 1.227 -2.720 1.00 86.38 92 THR A O 1
ATOM 709 N N . ASP A 1 93 ? 13.369 0.624 -4.613 1.00 84.25 93 ASP A N 1
ATOM 710 C CA . ASP A 1 93 ? 12.051 1.089 -4.187 1.00 84.25 93 ASP A CA 1
ATOM 711 C C . ASP A 1 93 ? 11.484 0.235 -3.051 1.00 84.25 93 ASP A C 1
ATOM 713 O O . ASP A 1 93 ? 10.921 0.771 -2.095 1.00 84.25 93 ASP A O 1
ATOM 717 N N . LEU A 1 94 ? 11.700 -1.086 -3.083 1.00 88.81 94 LEU A N 1
ATOM 718 C CA . LEU A 1 94 ? 11.292 -1.966 -1.987 1.00 88.81 94 LEU A CA 1
ATOM 719 C C . LEU A 1 94 ? 12.022 -1.613 -0.683 1.00 88.81 94 LEU A C 1
ATOM 721 O O . LEU A 1 94 ? 11.397 -1.599 0.378 1.00 88.81 94 LEU A O 1
ATOM 725 N N . VAL A 1 95 ? 13.320 -1.292 -0.744 1.00 91.56 95 VAL A N 1
ATOM 726 C CA . VAL A 1 95 ? 14.086 -0.832 0.429 1.00 91.56 95 VAL A CA 1
ATOM 727 C C . VAL A 1 95 ? 13.510 0.475 0.977 1.00 91.56 95 VAL A C 1
ATOM 729 O O . VAL A 1 95 ? 13.287 0.586 2.184 1.00 91.56 95 VAL A O 1
ATOM 732 N N . ARG A 1 96 ? 13.203 1.442 0.103 1.00 91.38 96 ARG A N 1
ATOM 733 C CA . ARG A 1 96 ? 12.587 2.720 0.498 1.00 91.38 96 ARG A CA 1
ATOM 734 C C . ARG A 1 96 ? 11.235 2.524 1.179 1.00 91.38 96 ARG A C 1
ATOM 736 O O . ARG A 1 96 ? 10.966 3.175 2.182 1.00 91.38 96 ARG A O 1
ATOM 743 N N . LEU A 1 97 ? 10.404 1.613 0.678 1.00 90.94 97 LEU A N 1
ATOM 744 C CA . LEU A 1 97 ? 9.091 1.322 1.262 1.00 90.94 97 LEU A CA 1
ATOM 745 C C . LEU A 1 97 ? 9.185 0.643 2.627 1.00 90.94 97 LEU A C 1
ATOM 747 O O . LEU A 1 97 ? 8.386 0.950 3.507 1.00 90.94 97 LEU A O 1
ATOM 751 N N . ARG A 1 98 ? 10.168 -0.242 2.834 1.00 92.81 98 ARG A N 1
ATOM 752 C CA . ARG A 1 98 ? 10.418 -0.819 4.165 1.00 92.81 98 ARG A CA 1
ATOM 753 C C . ARG A 1 98 ? 10.833 0.263 5.158 1.00 92.81 98 ARG A C 1
ATOM 755 O O . ARG A 1 98 ? 10.257 0.347 6.236 1.00 92.81 98 ARG A O 1
ATOM 762 N N . ALA A 1 99 ? 11.776 1.122 4.769 1.00 94.62 99 ALA A N 1
ATOM 763 C CA . ALA A 1 99 ? 12.217 2.238 5.604 1.00 94.62 99 ALA A CA 1
ATOM 764 C C . ALA A 1 99 ? 11.071 3.215 5.919 1.00 94.62 99 ALA A C 1
ATOM 766 O O . ALA A 1 99 ? 10.984 3.721 7.033 1.00 94.62 99 ALA A O 1
ATOM 767 N N . LEU A 1 100 ? 10.162 3.432 4.963 1.00 94.88 100 LEU A N 1
ATOM 768 C CA . LEU A 1 100 ? 8.977 4.259 5.164 1.00 94.88 100 LEU A CA 1
ATOM 769 C C . LEU A 1 100 ? 8.054 3.705 6.257 1.00 94.88 100 LEU A C 1
ATOM 771 O O . LEU A 1 100 ? 7.489 4.486 7.014 1.00 94.88 100 LEU A O 1
ATOM 775 N N . GLY A 1 101 ? 7.884 2.383 6.344 1.00 94.19 101 GLY A N 1
ATOM 776 C CA . GLY A 1 101 ? 7.049 1.775 7.383 1.00 94.19 101 GLY A CA 1
ATOM 777 C C . GLY A 1 101 ? 7.556 2.090 8.789 1.00 94.19 101 GLY A C 1
ATOM 778 O O . GLY A 1 101 ? 6.776 2.492 9.652 1.00 94.19 101 GLY A O 1
ATOM 779 N N . GLU A 1 102 ? 8.874 2.008 8.976 1.00 94.94 102 GLU A N 1
ATOM 780 C CA . GLU A 1 102 ? 9.545 2.386 10.223 1.00 94.94 102 GLU A CA 1
ATOM 781 C C . GLU A 1 102 ? 9.445 3.896 10.490 1.00 94.94 102 GLU A C 1
ATOM 783 O O . GLU A 1 102 ? 9.092 4.300 11.595 1.00 94.94 102 GLU A O 1
ATOM 788 N N . GLU A 1 103 ? 9.688 4.736 9.474 1.00 96.31 103 GLU A N 1
ATOM 789 C CA . GLU A 1 103 ? 9.583 6.202 9.573 1.00 96.31 103 GLU A CA 1
ATOM 790 C C . GLU A 1 103 ? 8.181 6.636 10.016 1.00 96.31 103 GLU A C 1
ATOM 792 O O . GLU A 1 103 ? 8.027 7.449 10.926 1.00 96.31 103 GLU A O 1
ATOM 797 N N . LEU A 1 104 ? 7.151 6.077 9.379 1.00 95.88 104 LEU A N 1
ATOM 798 C CA . LEU A 1 104 ? 5.767 6.417 9.668 1.00 95.88 104 LEU A CA 1
ATOM 799 C C . LEU A 1 104 ? 5.244 5.702 10.910 1.00 95.88 104 LEU A C 1
ATOM 801 O O . LEU A 1 104 ? 4.212 6.110 11.423 1.00 95.88 104 LEU A O 1
ATOM 805 N N . GLY A 1 105 ? 5.877 4.636 11.402 1.00 96.12 105 GLY A N 1
ATOM 806 C CA . GLY A 1 105 ? 5.283 3.760 12.418 1.00 96.12 105 GLY A CA 1
ATOM 807 C C . GLY A 1 105 ? 3.976 3.112 11.939 1.00 96.12 105 GLY A C 1
ATOM 808 O O . GLY A 1 105 ? 3.029 2.968 12.714 1.00 96.12 105 GLY A O 1
ATOM 809 N N . VAL A 1 106 ? 3.899 2.788 10.646 1.00 96.25 106 VAL A N 1
ATOM 810 C CA . VAL A 1 106 ? 2.772 2.096 10.007 1.00 96.25 106 VAL A CA 1
ATOM 811 C C . VAL A 1 106 ? 3.307 0.777 9.444 1.00 96.25 106 VAL A C 1
ATOM 813 O O . VAL A 1 106 ? 4.286 0.813 8.703 1.00 96.25 106 VAL A O 1
ATOM 816 N N . PRO A 1 107 ? 2.706 -0.388 9.745 1.00 95.75 107 PRO A N 1
ATOM 817 C CA . PRO A 1 107 ? 3.198 -1.665 9.234 1.00 95.75 107 PRO A CA 1
ATOM 818 C C . PRO A 1 107 ? 3.144 -1.728 7.702 1.00 95.75 107 PRO A C 1
ATOM 820 O O . PRO A 1 107 ? 2.069 -1.586 7.115 1.00 95.75 107 PRO A O 1
ATOM 823 N N . ILE A 1 108 ? 4.294 -1.964 7.058 1.00 95.56 108 ILE A N 1
ATOM 824 C CA . ILE A 1 108 ? 4.400 -2.162 5.605 1.00 95.56 108 ILE A CA 1
ATOM 825 C C . ILE A 1 108 ? 5.144 -3.469 5.318 1.00 95.56 108 ILE A C 1
ATOM 827 O O . ILE A 1 108 ? 6.360 -3.569 5.487 1.00 95.56 108 ILE A O 1
ATOM 831 N N . GLU A 1 109 ? 4.417 -4.472 4.836 1.00 94.25 109 GLU A N 1
ATOM 832 C CA . GLU A 1 109 ? 4.983 -5.732 4.364 1.00 94.25 109 GLU A CA 1
ATOM 833 C C . GLU A 1 109 ? 5.291 -5.629 2.867 1.00 94.25 109 GLU A C 1
ATOM 835 O O . GLU A 1 109 ? 4.405 -5.400 2.045 1.00 94.25 109 GLU A O 1
ATOM 840 N N . VAL A 1 110 ? 6.566 -5.771 2.503 1.00 92.38 110 VAL A N 1
ATOM 841 C CA . VAL A 1 110 ? 7.054 -5.532 1.138 1.00 92.38 110 VAL A CA 1
ATOM 842 C C . VAL A 1 110 ? 7.583 -6.827 0.522 1.00 92.38 110 VAL A C 1
ATOM 844 O O . VAL A 1 110 ? 8.3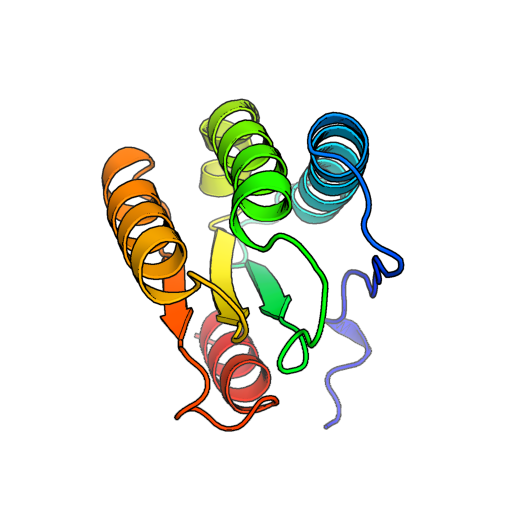74 -7.535 1.149 1.00 92.38 110 VAL A O 1
ATOM 847 N N . TYR A 1 111 ? 7.189 -7.107 -0.720 1.00 91.44 111 TYR A N 1
ATOM 848 C CA . TYR A 1 111 ? 7.518 -8.325 -1.464 1.00 91.44 111 TYR A CA 1
ATOM 849 C C . TYR A 1 111 ? 7.966 -8.023 -2.894 1.00 91.44 111 TYR A C 1
ATOM 851 O O . TYR A 1 111 ? 7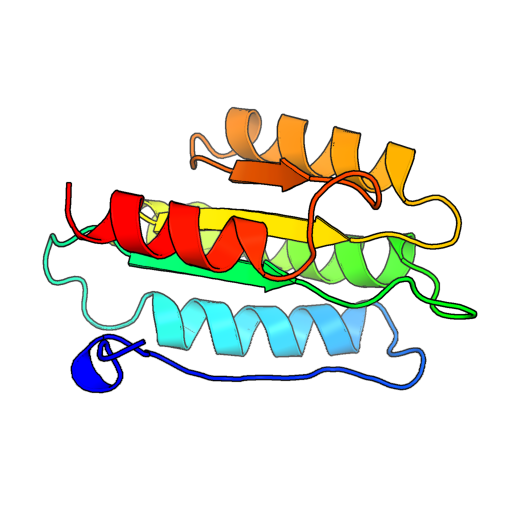.415 -7.140 -3.560 1.00 91.44 111 TYR A O 1
ATOM 859 N N . GLY A 1 112 ? 8.940 -8.787 -3.380 1.00 88.75 112 GLY A N 1
ATOM 860 C CA . GLY A 1 112 ? 9.432 -8.705 -4.746 1.00 88.75 112 GLY A CA 1
ATOM 861 C C . GLY A 1 112 ? 8.787 -9.724 -5.694 1.00 88.75 112 GLY A C 1
ATOM 862 O O . GLY A 1 112 ? 7.725 -10.303 -5.406 1.00 88.75 112 GLY A O 1
ATOM 863 N N . PRO A 1 113 ? 9.397 -9.941 -6.874 1.00 85.50 113 PRO A N 1
ATOM 864 C CA . PRO A 1 113 ? 8.896 -10.871 -7.877 1.00 85.50 113 PRO A CA 1
ATOM 865 C C . PRO A 1 113 ? 8.919 -12.339 -7.419 1.00 85.50 113 PRO A C 1
ATOM 867 O O . PRO A 1 113 ? 8.135 -13.129 -7.943 1.00 85.50 113 PRO A O 1
ATOM 870 N N . GLU A 1 114 ? 9.744 -12.688 -6.430 1.00 84.00 114 GLU A N 1
ATOM 871 C CA . GLU A 1 114 ? 9.850 -14.020 -5.824 1.00 84.00 114 GLU A CA 1
ATOM 872 C C . GLU A 1 114 ? 8.568 -14.470 -5.109 1.00 84.00 114 GLU A C 1
ATOM 874 O O . GLU A 1 114 ? 8.279 -15.666 -5.030 1.00 84.00 114 GLU A O 1
ATOM 879 N N . ALA A 1 115 ? 7.760 -13.524 -4.624 1.00 83.25 115 ALA A N 1
ATOM 880 C CA . ALA A 1 115 ? 6.473 -13.825 -4.018 1.00 83.25 115 ALA A CA 1
ATOM 881 C C . ALA A 1 115 ? 5.389 -14.035 -5.087 1.00 83.25 115 ALA A C 1
ATOM 883 O O . ALA A 1 115 ? 5.301 -13.298 -6.081 1.00 83.25 115 ALA A O 1
ATOM 884 N N . LYS A 1 116 ? 4.490 -15.003 -4.845 1.00 80.00 116 LYS A N 1
ATOM 885 C CA . LYS A 1 116 ? 3.272 -15.173 -5.653 1.00 80.00 116 LYS A CA 1
ATOM 886 C C . LYS A 1 116 ? 2.463 -13.878 -5.611 1.00 80.00 116 LYS A C 1
ATOM 888 O O . LYS A 1 116 ? 2.201 -13.354 -4.533 1.00 80.00 116 LYS A O 1
ATOM 893 N N . MET A 1 117 ? 2.018 -13.397 -6.771 1.00 68.94 117 MET A N 1
ATOM 894 C CA . MET A 1 117 ? 1.339 -12.099 -6.899 1.00 68.94 117 MET A CA 1
ATOM 895 C C . MET A 1 117 ? 0.117 -11.954 -5.977 1.00 68.94 117 MET A C 1
ATOM 897 O O . MET A 1 117 ? -0.091 -10.897 -5.398 1.00 68.94 117 MET A O 1
ATOM 901 N N . THR A 1 118 ? -0.662 -13.021 -5.791 1.00 75.94 118 THR A N 1
ATOM 902 C CA . THR A 1 118 ? -1.837 -13.039 -4.902 1.00 75.94 118 THR A CA 1
ATOM 903 C C . THR A 1 118 ? -1.511 -13.434 -3.457 1.00 75.94 118 THR A C 1
ATOM 905 O O . THR A 1 118 ? -2.412 -13.510 -2.624 1.00 75.94 118 THR A O 1
ATOM 908 N N . GLY A 1 119 ? -0.235 -13.676 -3.134 1.00 81.00 119 GLY A N 1
ATOM 909 C CA . GLY A 1 119 ? 0.218 -14.024 -1.785 1.00 81.00 119 GLY A CA 1
ATOM 910 C C . GLY A 1 119 ? -0.112 -12.933 -0.769 1.00 81.00 119 GLY A C 1
ATOM 911 O O . GLY A 1 119 ? -0.641 -13.238 0.298 1.00 81.00 119 GLY A O 1
ATOM 912 N N . ILE A 1 120 ? 0.060 -11.668 -1.164 1.00 85.81 120 ILE A N 1
ATOM 913 C CA . ILE A 1 120 ? -0.278 -10.509 -0.329 1.00 85.81 120 ILE A CA 1
ATOM 914 C C . ILE A 1 120 ? -1.769 -10.428 0.018 1.00 85.81 120 ILE A C 1
ATOM 916 O O . ILE A 1 120 ? -2.118 -9.962 1.097 1.00 85.81 120 ILE A O 1
ATOM 920 N N . CYS A 1 121 ? -2.663 -10.935 -0.841 1.00 86.00 121 CYS A N 1
ATOM 921 C CA . CYS A 1 121 ? -4.099 -10.945 -0.557 1.00 86.00 121 CYS A CA 1
ATOM 922 C C . CYS A 1 121 ? -4.425 -11.868 0.620 1.00 86.00 121 CYS A C 1
ATOM 924 O O . CYS A 1 121 ? -5.256 -11.526 1.454 1.00 86.00 121 CYS A O 1
ATOM 926 N N . LYS A 1 122 ? -3.763 -13.032 0.703 1.00 86.88 122 LYS A N 1
ATOM 927 C CA . LYS A 1 122 ? -3.957 -13.966 1.818 1.00 86.88 122 LYS A CA 1
ATOM 928 C C . LYS A 1 122 ? -3.528 -13.325 3.141 1.00 86.88 122 LYS A C 1
ATOM 930 O O . LYS A 1 122 ? -4.286 -13.372 4.102 1.00 86.88 122 LYS A O 1
ATOM 935 N N . GLN A 1 123 ? -2.359 -12.690 3.159 1.00 87.75 123 GLN A N 1
ATOM 936 C CA . GLN A 1 123 ? -1.821 -12.050 4.361 1.00 87.75 123 GLN A CA 1
ATOM 937 C C . GLN A 1 123 ? -2.676 -10.863 4.816 1.00 87.75 123 GLN A C 1
ATOM 939 O O . GLN A 1 123 ? -2.968 -10.732 6.000 1.00 87.75 123 GLN A O 1
ATOM 944 N N . ALA A 1 124 ? -3.151 -10.044 3.873 1.00 88.62 124 ALA A N 1
ATOM 945 C CA . ALA A 1 124 ? -4.061 -8.946 4.178 1.00 88.62 124 ALA A CA 1
ATOM 946 C C . ALA A 1 124 ? -5.375 -9.433 4.809 1.00 88.62 124 ALA A C 1
ATOM 948 O O . ALA A 1 124 ? -5.853 -8.820 5.760 1.00 88.62 124 ALA A O 1
ATOM 949 N N . ILE A 1 125 ? -5.937 -10.548 4.323 1.00 87.00 125 ILE A N 1
ATOM 950 C CA . ILE A 1 125 ? -7.135 -11.160 4.918 1.00 87.00 125 ILE A CA 1
ATOM 951 C C . ILE A 1 125 ? -6.837 -11.647 6.340 1.00 87.00 125 ILE A C 1
ATOM 953 O O . ILE A 1 125 ? -7.593 -11.350 7.258 1.00 87.00 125 ILE A O 1
ATOM 957 N N . GLU A 1 126 ? -5.733 -12.364 6.548 1.00 87.69 126 GLU A N 1
ATOM 958 C CA . GLU A 1 126 ? -5.336 -12.834 7.883 1.00 87.69 126 GLU A CA 1
ATOM 959 C C . GLU A 1 126 ? -5.133 -11.663 8.863 1.00 87.69 126 GLU A C 1
ATOM 961 O O . GLU A 1 126 ? -5.537 -11.752 10.020 1.00 87.69 126 GLU A O 1
ATOM 966 N N . CYS A 1 127 ? -4.596 -10.534 8.390 1.00 88.44 127 CYS A N 1
ATOM 967 C CA . CYS A 1 127 ? -4.399 -9.322 9.182 1.00 88.44 127 CYS A CA 1
ATOM 968 C C . CYS A 1 127 ? -5.712 -8.710 9.687 1.00 88.44 127 CYS A C 1
ATOM 970 O O . CYS A 1 127 ? -5.845 -8.466 10.889 1.00 88.44 127 CYS A O 1
ATOM 972 N N . ILE A 1 128 ? -6.687 -8.479 8.801 1.00 88.62 128 ILE A N 1
ATOM 973 C CA . ILE A 1 128 ? -7.963 -7.842 9.181 1.00 88.62 128 ILE A CA 1
ATOM 974 C C . ILE A 1 128 ? -8.851 -8.750 10.041 1.00 88.62 128 ILE A C 1
ATOM 976 O O . ILE A 1 128 ? -9.735 -8.255 10.734 1.00 88.62 128 ILE A O 1
ATOM 980 N N . MET A 1 129 ? -8.604 -10.062 10.017 1.00 84.94 129 MET A N 1
ATOM 981 C CA . MET A 1 129 ? -9.325 -11.052 10.823 1.00 84.94 129 MET A CA 1
ATOM 982 C C . MET A 1 129 ? -8.708 -11.284 12.213 1.00 84.94 129 MET A C 1
ATOM 984 O O . MET A 1 129 ? -9.308 -11.994 13.020 1.00 84.94 129 MET A O 1
ATOM 988 N N . SER A 1 130 ? -7.521 -10.724 12.481 1.00 77.12 130 SER A N 1
ATOM 989 C CA . SER A 1 130 ? -6.783 -10.858 13.751 1.00 77.12 130 SER A CA 1
ATOM 990 C C . SER A 1 130 ? -7.064 -9.731 14.738 1.00 77.12 130 SER A C 1
ATOM 992 O O . SER A 1 130 ? -7.113 -10.018 15.949 1.00 77.12 130 SER A O 1
#